Protein AF-A0A7C1RD67-F1 (afdb_monomer_lite)

pLDDT: mean 74.51, std 18.15, range [39.97, 96.62]

Foldseek 3Di:
DPPPPVVVVVVVVPPCPPPVVLVVPLPPPVPDPPVCVVVLLVQLVVVLVVCVVVCPPDDDDPVVSSVSSSVSSVVSVVVVVVVVVVVVVVVVVVVVVVVVVVVVVVVVVVVVVD

Radius of gyration: 24.12 Å; chains: 1; bounding box: 70×26×66 Å

Sequence (114 aa):
MAENLQTVLSDALEKDALTAEAMQGIPEFYDIPDELQQVIEKATLIKERMFWLRATHIKQDIANTQLLRRAVYAECRCWEMENQAAEMALITSGAADRVRELEAQLDKLSKATS

Structure (mmCIF, N/CA/C/O backbone):
data_AF-A0A7C1RD67-F1
#
_entry.id   AF-A0A7C1RD67-F1
#
loop_
_atom_site.group_PDB
_atom_site.id
_atom_site.type_symbol
_atom_site.label_atom_id
_atom_site.label_alt_id
_atom_site.label_comp_id
_atom_site.label_asym_id
_atom_site.label_entity_id
_atom_site.label_seq_id
_atom_site.pdbx_PDB_ins_code
_atom_site.Cartn_x
_atom_site.Cartn_y
_atom_site.Cartn_z
_atom_site.occupancy
_atom_site.B_iso_or_equiv
_atom_site.auth_seq_id
_atom_site.auth_comp_id
_atom_site.auth_asym_id
_atom_site.auth_atom_id
_atom_site.pdbx_PDB_model_num
ATOM 1 N N . MET A 1 1 ? 38.638 5.659 -10.551 1.00 41.88 1 MET A N 1
ATOM 2 C CA . MET A 1 1 ? 37.996 6.970 -10.321 1.00 41.88 1 MET A CA 1
ATOM 3 C C . MET A 1 1 ? 36.500 6.747 -10.249 1.00 41.88 1 MET A C 1
ATOM 5 O O . MET A 1 1 ? 35.861 6.517 -11.265 1.00 41.88 1 MET A O 1
ATOM 9 N N . ALA A 1 2 ? 35.995 6.669 -9.021 1.00 47.78 2 ALA A N 1
ATOM 10 C CA . ALA A 1 2 ? 34.636 6.276 -8.659 1.00 47.78 2 ALA A CA 1
ATOM 11 C C . ALA A 1 2 ? 33.707 7.499 -8.513 1.00 47.78 2 ALA A C 1
ATOM 13 O O . ALA A 1 2 ? 32.874 7.539 -7.620 1.00 47.78 2 ALA A O 1
ATOM 14 N N . GLU A 1 3 ? 33.871 8.506 -9.374 1.00 46.22 3 GLU A N 1
ATOM 15 C CA . GLU A 1 3 ? 33.136 9.781 -9.293 1.00 46.22 3 GLU A CA 1
ATOM 16 C C . GLU A 1 3 ? 31.984 9.902 -10.299 1.00 46.22 3 GLU A C 1
ATOM 18 O O . GLU A 1 3 ? 31.265 10.889 -10.284 1.00 46.22 3 GLU A O 1
ATOM 23 N N . ASN A 1 4 ? 31.735 8.891 -11.138 1.00 52.81 4 ASN A N 1
ATOM 24 C CA . ASN A 1 4 ? 30.730 9.006 -12.204 1.00 52.81 4 ASN A CA 1
ATOM 25 C C . ASN A 1 4 ? 29.438 8.222 -11.982 1.00 52.81 4 ASN A C 1
ATOM 27 O O . ASN A 1 4 ? 28.513 8.369 -12.767 1.00 52.81 4 ASN A O 1
ATOM 31 N N . LEU A 1 5 ? 29.328 7.400 -10.938 1.00 45.75 5 LEU A N 1
ATOM 32 C CA . LEU A 1 5 ? 28.071 6.694 -10.663 1.00 45.75 5 LEU A CA 1
ATOM 33 C C . LEU A 1 5 ? 27.119 7.549 -9.831 1.00 45.75 5 LEU A C 1
ATOM 35 O O . LEU A 1 5 ? 25.931 7.563 -10.112 1.00 45.75 5 LEU A O 1
ATOM 39 N N . GLN A 1 6 ? 27.634 8.296 -8.855 1.00 46.16 6 GLN A N 1
ATOM 40 C CA . GLN A 1 6 ? 26.814 9.079 -7.929 1.00 46.16 6 GLN A CA 1
ATOM 41 C C . GLN A 1 6 ? 26.220 10.335 -8.587 1.00 46.16 6 GLN A C 1
ATOM 43 O O . GLN A 1 6 ? 25.073 10.678 -8.325 1.00 46.16 6 GLN A O 1
ATOM 48 N N . THR A 1 7 ? 26.955 10.945 -9.517 1.00 43.88 7 THR A N 1
ATOM 49 C CA . THR A 1 7 ? 26.519 12.111 -10.301 1.00 43.88 7 THR A CA 1
ATOM 50 C C . THR A 1 7 ? 25.533 11.714 -11.404 1.00 43.88 7 THR A C 1
ATOM 52 O O . THR A 1 7 ? 24.493 12.341 -11.544 1.00 43.88 7 THR A O 1
ATOM 55 N N . VAL A 1 8 ? 25.762 10.586 -12.096 1.00 46.19 8 VAL A N 1
ATOM 56 C CA . VAL A 1 8 ? 24.783 10.019 -13.050 1.0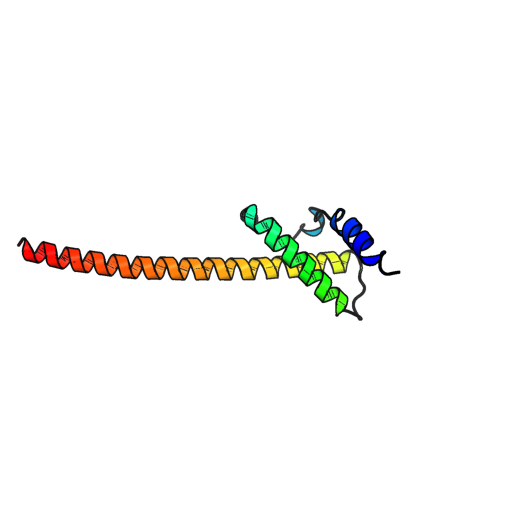0 46.19 8 VAL A CA 1
ATOM 57 C C . VAL A 1 8 ? 23.515 9.530 -12.333 1.00 46.19 8 VAL A C 1
ATOM 59 O O . VAL A 1 8 ? 22.421 9.623 -12.883 1.00 46.19 8 VAL A O 1
ATOM 62 N N . LEU A 1 9 ? 23.638 9.041 -11.092 1.00 45.12 9 LEU A N 1
ATOM 63 C CA . LEU A 1 9 ? 22.499 8.694 -10.234 1.00 45.12 9 LEU A CA 1
ATOM 64 C C . LEU A 1 9 ? 21.680 9.931 -9.843 1.00 45.12 9 LEU A C 1
ATOM 66 O O . LEU A 1 9 ? 20.460 9.827 -9.796 1.00 45.12 9 LEU A O 1
ATOM 70 N N . SER A 1 10 ? 22.326 11.073 -9.592 1.00 44.06 10 SER A N 1
ATOM 71 C CA . SER A 1 10 ? 21.664 12.343 -9.258 1.00 44.06 10 SER A CA 1
ATOM 72 C C . SER A 1 10 ? 20.942 12.949 -10.465 1.00 44.06 10 SER A C 1
ATOM 74 O O . SER A 1 10 ? 19.773 13.306 -10.360 1.00 44.06 10 SER A O 1
ATOM 76 N N . ASP A 1 11 ? 21.583 12.967 -11.634 1.00 39.97 11 ASP A N 1
ATOM 77 C CA . ASP A 1 11 ? 21.000 13.561 -12.847 1.00 39.97 11 ASP A CA 1
ATOM 78 C C . ASP A 1 11 ? 19.826 12.735 -13.411 1.00 39.97 11 ASP A C 1
ATOM 80 O O . ASP A 1 11 ? 18.924 13.280 -14.049 1.00 39.97 11 ASP A O 1
ATOM 84 N N . ALA A 1 12 ? 19.795 11.421 -13.155 1.00 45.31 12 ALA A N 1
ATOM 85 C CA . ALA A 1 12 ? 18.655 10.561 -13.489 1.00 45.31 12 ALA A CA 1
ATOM 86 C C . ALA A 1 12 ? 17.494 10.678 -12.482 1.00 45.31 12 ALA A C 1
ATOM 88 O O . ALA A 1 12 ? 16.344 10.439 -12.847 1.00 45.31 12 ALA A O 1
ATOM 89 N N . LEU A 1 13 ? 17.780 11.046 -11.226 1.00 43.22 13 LEU A N 1
ATOM 90 C CA . LEU A 1 13 ? 16.776 11.242 -10.173 1.00 43.22 13 LEU A CA 1
ATOM 91 C C . LEU A 1 13 ? 15.976 12.541 -10.351 1.00 43.22 13 LEU A C 1
ATOM 93 O O . LEU A 1 13 ? 14.853 12.622 -9.863 1.00 43.22 13 LEU A O 1
ATOM 97 N N . GLU A 1 14 ? 16.515 13.533 -11.063 1.00 43.19 14 GLU A N 1
ATOM 98 C CA . GLU A 1 14 ? 15.859 14.835 -11.248 1.00 43.19 14 GLU A CA 1
ATOM 99 C C . GLU A 1 14 ? 14.963 14.927 -12.496 1.00 43.19 14 GLU A C 1
ATOM 101 O O . GLU A 1 14 ? 14.269 15.931 -12.663 1.00 43.19 14 GLU A O 1
ATOM 106 N N . LYS A 1 15 ? 14.933 13.910 -13.375 1.00 43.47 15 LYS A N 1
ATOM 107 C CA . LYS A 1 15 ? 14.293 14.053 -14.699 1.00 43.47 15 LYS A CA 1
ATOM 108 C C . LYS A 1 15 ? 13.139 13.125 -15.059 1.00 43.47 15 LYS A C 1
ATOM 110 O O . LYS A 1 15 ? 12.521 13.357 -16.092 1.00 43.47 15 LYS A O 1
ATOM 115 N N . ASP A 1 16 ? 12.775 12.183 -14.202 1.00 44.09 16 ASP A N 1
ATOM 116 C CA . ASP A 1 16 ? 11.567 11.374 -14.385 1.00 44.09 16 ASP A CA 1
ATOM 117 C C . ASP A 1 16 ? 10.561 11.725 -13.283 1.00 44.09 16 ASP A C 1
ATOM 119 O O . ASP A 1 16 ? 10.240 10.923 -12.406 1.00 44.09 16 ASP A O 1
ATOM 123 N N . ALA A 1 17 ? 10.017 12.946 -13.346 1.00 44.94 17 ALA A N 1
ATOM 124 C CA . ALA A 1 17 ? 8.635 13.120 -12.918 1.00 44.94 17 ALA A CA 1
ATOM 125 C C . ALA A 1 17 ? 7.842 12.030 -13.647 1.00 44.94 17 ALA A C 1
ATOM 127 O O . ALA A 1 17 ? 7.923 11.956 -14.875 1.00 44.94 17 ALA A O 1
ATOM 128 N N . LEU A 1 18 ? 7.160 11.143 -12.917 1.00 51.66 18 LEU A N 1
ATOM 129 C CA . LEU A 1 18 ? 6.239 10.192 -13.528 1.00 51.66 18 LEU A CA 1
ATOM 130 C C . LEU A 1 18 ? 5.290 11.001 -14.413 1.00 51.66 18 LEU A C 1
ATOM 132 O O . LEU A 1 18 ? 4.398 11.687 -13.918 1.00 51.66 18 LEU A O 1
ATOM 136 N N . THR A 1 19 ? 5.516 10.991 -15.725 1.00 50.16 19 THR A N 1
ATOM 137 C CA . THR A 1 19 ? 4.627 11.695 -16.635 1.00 50.16 19 THR A CA 1
ATOM 138 C C . THR A 1 19 ? 3.259 11.043 -16.493 1.00 50.16 19 THR A C 1
ATOM 140 O O . THR A 1 19 ? 3.150 9.817 -16.403 1.00 50.16 19 THR A O 1
ATOM 143 N N . ALA A 1 20 ? 2.200 11.852 -16.447 1.00 51.12 20 ALA A N 1
ATOM 144 C CA . ALA A 1 20 ? 0.821 11.374 -16.309 1.00 51.12 20 ALA A CA 1
ATOM 145 C C . ALA A 1 20 ? 0.466 10.271 -17.338 1.00 51.12 20 ALA A C 1
ATOM 147 O O . ALA A 1 20 ? -0.373 9.413 -17.088 1.00 51.12 20 ALA A O 1
ATOM 148 N N . GLU A 1 21 ? 1.175 10.240 -18.466 1.00 49.47 21 GLU A N 1
ATOM 149 C CA . GLU A 1 21 ? 1.107 9.234 -19.531 1.00 49.47 21 GLU A CA 1
ATOM 150 C C . GLU A 1 21 ? 1.548 7.825 -19.084 1.00 49.47 21 GLU A C 1
ATOM 152 O O . GLU A 1 21 ? 0.936 6.823 -19.465 1.00 49.47 21 GLU A O 1
ATOM 157 N N . ALA A 1 22 ? 2.567 7.707 -18.223 1.00 50.12 22 ALA A N 1
ATOM 158 C CA . ALA A 1 22 ? 2.988 6.416 -17.670 1.00 50.12 22 ALA A CA 1
ATOM 159 C C . ALA A 1 22 ? 1.908 5.816 -16.749 1.00 50.12 22 ALA A C 1
ATOM 161 O O . ALA A 1 22 ? 1.721 4.596 -16.720 1.00 50.12 22 ALA A O 1
ATOM 162 N N . MET A 1 23 ? 1.151 6.687 -16.077 1.00 51.16 23 MET A N 1
ATOM 163 C CA . MET A 1 23 ? 0.049 6.356 -15.168 1.00 51.16 23 MET A CA 1
ATOM 164 C C . MET A 1 23 ? -1.294 6.139 -15.889 1.00 51.16 23 MET A C 1
ATOM 166 O O . MET A 1 23 ? -2.241 5.632 -15.293 1.00 51.16 23 MET A O 1
ATOM 170 N N . GLN A 1 24 ? -1.387 6.478 -17.178 1.00 43.88 24 GLN A N 1
ATOM 171 C CA . GLN A 1 24 ? -2.631 6.483 -17.950 1.00 43.88 24 GLN A CA 1
ATOM 172 C C . GLN A 1 24 ? -3.188 5.063 -18.175 1.00 43.88 24 GLN A C 1
ATOM 174 O O . GLN A 1 24 ? -2.804 4.372 -19.118 1.00 43.88 24 GLN A O 1
ATOM 179 N N . GLY A 1 25 ? -4.094 4.599 -17.313 1.00 42.28 25 GLY A N 1
ATOM 180 C CA . GLY A 1 25 ? -4.659 3.242 -17.360 1.00 42.28 25 GLY A CA 1
ATOM 181 C C . GLY A 1 25 ? -4.193 2.322 -16.230 1.00 42.28 25 GLY A C 1
ATOM 182 O O . GLY A 1 25 ? -4.552 1.146 -16.219 1.00 42.28 25 GLY A O 1
ATOM 183 N N . ILE A 1 26 ? -3.440 2.843 -15.255 1.00 53.00 26 ILE A N 1
ATOM 184 C CA . ILE A 1 26 ? -3.665 2.400 -13.876 1.00 53.00 26 ILE A CA 1
ATOM 185 C C . ILE A 1 26 ? -5.089 2.869 -13.559 1.00 53.00 26 ILE A C 1
ATOM 187 O O . ILE A 1 26 ? -5.388 4.023 -13.876 1.00 53.00 26 ILE A O 1
ATOM 191 N N . PRO A 1 27 ? -5.990 2.005 -13.054 1.00 48.81 27 PRO A N 1
ATOM 192 C CA . PRO A 1 27 ? -7.324 2.436 -12.665 1.00 48.81 27 PRO A CA 1
ATOM 193 C C . PRO A 1 27 ? -7.234 3.739 -11.878 1.00 48.81 27 PRO A C 1
ATOM 195 O O . PRO A 1 27 ? -6.280 3.935 -11.126 1.00 48.81 27 PRO A O 1
ATOM 198 N N . GLU A 1 28 ? -8.189 4.631 -12.110 1.00 48.94 28 GLU A N 1
ATOM 199 C CA . GLU A 1 28 ? -8.346 5.902 -11.412 1.00 48.94 28 GLU A CA 1
ATOM 200 C C . GLU A 1 28 ? -8.551 5.649 -9.905 1.00 48.94 28 GLU A C 1
ATOM 202 O O . GLU A 1 28 ? -9.656 5.685 -9.376 1.00 48.94 28 GLU A O 1
ATOM 207 N N . PHE A 1 29 ? -7.469 5.312 -9.207 1.00 52.03 29 PHE A N 1
ATOM 208 C CA . PHE A 1 29 ? -7.386 5.149 -7.763 1.00 52.03 29 PHE A CA 1
ATOM 209 C C . PHE A 1 29 ? -7.087 6.528 -7.167 1.00 52.03 29 PHE A C 1
ATOM 211 O O . PHE A 1 29 ? -6.004 6.762 -6.640 1.00 52.03 29 PHE A O 1
ATOM 218 N N . TYR A 1 30 ? -8.003 7.481 -7.350 1.00 50.12 30 TYR A N 1
ATOM 219 C CA . TYR A 1 30 ? -7.752 8.900 -7.070 1.00 50.12 30 TYR A CA 1
ATOM 220 C C . TYR A 1 30 ? -7.707 9.293 -5.584 1.00 50.12 30 TYR A C 1
ATOM 222 O O . TYR A 1 30 ? -7.424 10.448 -5.291 1.00 50.12 30 TYR A O 1
ATOM 230 N N . ASP A 1 31 ? -7.888 8.361 -4.649 1.00 59.62 31 ASP A N 1
ATOM 231 C CA . ASP A 1 31 ? -7.908 8.665 -3.212 1.00 59.62 31 ASP A CA 1
ATOM 232 C C . ASP A 1 31 ? -6.652 8.140 -2.497 1.00 59.62 31 ASP A C 1
ATOM 234 O O . ASP A 1 31 ? -6.725 7.303 -1.595 1.00 59.62 31 ASP A O 1
ATOM 238 N N . ILE A 1 32 ? -5.472 8.601 -2.917 1.00 60.81 32 ILE A N 1
ATOM 239 C CA . ILE A 1 32 ? -4.230 8.401 -2.157 1.00 60.81 32 ILE A CA 1
ATOM 240 C C . ILE A 1 32 ? -3.941 9.706 -1.416 1.00 60.81 32 ILE A C 1
ATOM 242 O O . ILE A 1 32 ? -3.818 10.734 -2.078 1.00 60.81 32 ILE A O 1
ATOM 246 N N . PRO A 1 33 ? -3.809 9.691 -0.077 1.00 66.44 33 PRO A N 1
ATOM 247 C CA . PRO A 1 33 ? -3.343 10.860 0.659 1.00 66.44 33 PRO A CA 1
ATOM 248 C C . PRO A 1 33 ? -2.006 11.350 0.092 1.00 66.44 33 PRO A C 1
ATOM 250 O O . PRO A 1 33 ? -1.098 10.539 -0.126 1.00 66.44 33 PRO A O 1
ATOM 253 N N . ASP A 1 34 ? -1.871 12.658 -0.131 1.00 69.00 34 ASP A N 1
ATOM 254 C CA . ASP A 1 34 ? -0.682 13.271 -0.741 1.00 69.00 34 ASP A CA 1
ATOM 255 C C . ASP A 1 34 ? 0.618 12.853 -0.023 1.00 69.00 34 ASP A C 1
ATOM 257 O O . ASP A 1 34 ? 1.670 12.671 -0.646 1.00 69.00 34 ASP A O 1
ATOM 261 N N . GLU A 1 35 ? 0.550 12.629 1.293 1.00 70.94 35 GLU A N 1
ATOM 262 C CA . GLU A 1 35 ? 1.683 12.200 2.116 1.00 70.94 35 GLU A CA 1
ATOM 263 C C . GLU A 1 35 ? 2.187 10.791 1.758 1.00 70.94 35 GLU A C 1
ATOM 265 O O . GLU A 1 35 ? 3.370 10.480 1.928 1.00 70.94 35 GLU A O 1
ATOM 270 N N . LEU A 1 36 ? 1.303 9.932 1.249 1.00 72.00 36 LEU A N 1
ATOM 271 C CA . LEU A 1 36 ? 1.597 8.543 0.892 1.00 72.00 36 LEU A CA 1
ATOM 272 C C . LEU A 1 36 ? 1.955 8.385 -0.583 1.00 72.00 36 LEU A C 1
ATOM 274 O O . LEU A 1 36 ? 2.666 7.438 -0.936 1.00 72.00 36 LEU A O 1
ATOM 278 N N . GLN A 1 37 ? 1.551 9.332 -1.431 1.00 75.19 37 GLN A N 1
ATOM 279 C CA . GLN A 1 37 ? 1.885 9.322 -2.852 1.00 75.19 37 GLN A CA 1
ATOM 280 C C . GLN A 1 37 ? 3.402 9.243 -3.071 1.00 75.19 37 GLN A C 1
ATOM 282 O O . GLN A 1 37 ? 3.883 8.345 -3.762 1.00 75.19 37 GLN A O 1
ATOM 287 N N . GLN A 1 38 ? 4.177 10.099 -2.399 1.00 73.56 38 GLN A N 1
ATOM 288 C CA . GLN A 1 38 ? 5.639 10.110 -2.539 1.00 73.56 38 GLN A CA 1
ATOM 289 C C . GLN A 1 38 ? 6.295 8.796 -2.088 1.00 73.56 38 GLN A C 1
ATOM 291 O O . GLN A 1 38 ? 7.332 8.393 -2.620 1.00 73.56 38 GLN A O 1
ATOM 296 N N . VAL A 1 39 ? 5.725 8.126 -1.083 1.00 79.00 39 VAL A N 1
ATOM 297 C CA . VAL A 1 39 ? 6.242 6.847 -0.575 1.00 79.00 39 VAL A CA 1
ATOM 298 C C . VAL A 1 39 ? 5.977 5.733 -1.585 1.00 79.00 39 VAL A C 1
ATOM 300 O O . VAL A 1 39 ? 6.883 4.952 -1.887 1.00 79.00 39 VAL A O 1
ATOM 303 N N . ILE A 1 40 ? 4.769 5.692 -2.152 1.00 79.81 40 ILE A N 1
ATOM 304 C CA . ILE A 1 40 ? 4.374 4.717 -3.176 1.00 79.81 40 ILE A CA 1
ATOM 305 C C . ILE A 1 40 ? 5.196 4.911 -4.454 1.00 79.81 40 ILE A C 1
ATOM 307 O O . ILE A 1 40 ? 5.694 3.934 -5.016 1.00 79.81 40 ILE A O 1
ATOM 311 N N . GLU A 1 41 ? 5.408 6.151 -4.890 1.00 76.75 41 GLU A N 1
ATOM 312 C CA . GLU A 1 41 ? 6.248 6.468 -6.051 1.00 76.75 41 GLU A CA 1
ATOM 313 C C . GLU A 1 41 ? 7.693 5.995 -5.846 1.00 76.75 41 GLU A C 1
ATOM 315 O O . GLU A 1 41 ? 8.242 5.276 -6.685 1.00 76.75 41 GLU A O 1
ATOM 320 N N . LYS A 1 42 ? 8.298 6.300 -4.689 1.00 77.75 42 LYS A N 1
ATOM 321 C CA . LYS A 1 42 ? 9.651 5.825 -4.348 1.00 77.75 42 LYS A CA 1
ATOM 322 C C . LYS A 1 42 ? 9.734 4.300 -4.321 1.00 77.75 42 LYS A C 1
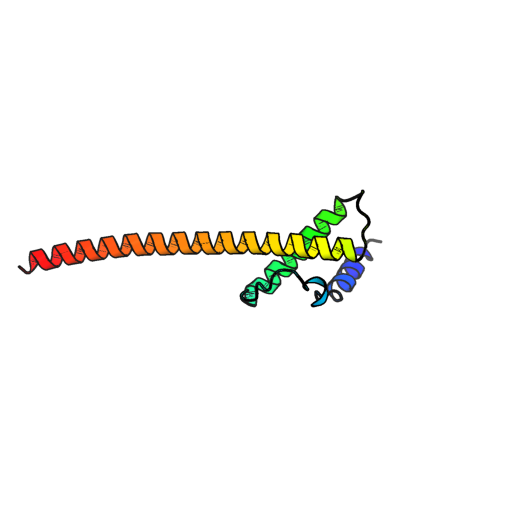ATOM 324 O O . LYS A 1 42 ? 10.670 3.727 -4.882 1.00 77.75 42 LYS A O 1
ATOM 329 N N . ALA A 1 43 ? 8.765 3.635 -3.692 1.00 77.62 43 ALA A N 1
ATOM 330 C CA . ALA A 1 43 ? 8.710 2.176 -3.646 1.00 77.62 43 ALA A CA 1
ATOM 331 C C . ALA A 1 43 ? 8.583 1.572 -5.053 1.00 77.62 43 ALA A C 1
ATOM 333 O O . ALA A 1 43 ? 9.254 0.583 -5.365 1.00 77.62 43 ALA A O 1
ATOM 334 N N . THR A 1 44 ? 7.793 2.214 -5.916 1.00 79.81 44 THR A N 1
ATOM 335 C CA . THR A 1 44 ? 7.598 1.807 -7.308 1.00 79.81 44 THR A CA 1
ATOM 336 C C . THR A 1 44 ? 8.906 1.861 -8.087 1.00 79.81 44 THR A C 1
ATOM 338 O O . THR A 1 44 ? 9.309 0.862 -8.681 1.00 79.81 44 THR A O 1
ATOM 341 N N . LEU A 1 45 ? 9.630 2.979 -8.014 1.00 79.56 45 LEU A N 1
ATOM 342 C CA . LEU A 1 45 ? 10.912 3.144 -8.707 1.00 79.56 45 LEU A CA 1
ATOM 343 C C . LEU A 1 45 ? 11.974 2.144 -8.224 1.00 79.56 45 LEU A C 1
ATOM 345 O O . LEU A 1 45 ? 12.743 1.604 -9.023 1.00 79.56 45 LEU A O 1
ATOM 349 N N . ILE A 1 46 ? 12.015 1.849 -6.920 1.00 80.94 46 ILE A N 1
ATOM 350 C CA . ILE A 1 46 ? 12.943 0.850 -6.367 1.00 80.94 46 ILE A CA 1
ATOM 351 C C . ILE A 1 46 ? 12.627 -0.542 -6.919 1.00 80.94 46 ILE A C 1
ATOM 353 O O . ILE A 1 46 ? 13.532 -1.245 -7.376 1.00 80.94 46 ILE A O 1
ATOM 357 N N . LYS A 1 47 ? 11.355 -0.951 -6.894 1.00 82.38 47 LYS A N 1
ATOM 358 C CA . LYS A 1 47 ? 10.927 -2.262 -7.398 1.00 82.38 47 LYS A CA 1
ATOM 359 C C . LYS A 1 47 ? 11.126 -2.390 -8.909 1.00 82.38 47 LYS A C 1
ATOM 361 O O . LYS A 1 47 ? 11.622 -3.422 -9.360 1.00 82.38 47 LYS A O 1
ATOM 366 N N . GLU A 1 48 ? 10.832 -1.339 -9.672 1.00 83.62 48 GLU A N 1
ATOM 367 C CA . GLU A 1 48 ? 11.122 -1.261 -11.107 1.00 83.62 48 GLU A CA 1
ATOM 368 C C . GLU A 1 48 ? 12.617 -1.487 -11.375 1.00 83.62 48 GLU A C 1
ATOM 370 O O . GLU A 1 48 ? 13.002 -2.346 -12.172 1.00 83.62 48 GLU A O 1
ATOM 375 N N . ARG A 1 49 ? 13.488 -0.780 -10.648 1.00 83.00 49 ARG A N 1
ATOM 376 C CA . ARG A 1 49 ? 14.941 -0.941 -10.777 1.00 83.00 49 ARG A CA 1
ATOM 377 C C . ARG A 1 49 ? 15.394 -2.363 -10.438 1.00 83.00 49 ARG A C 1
ATOM 379 O O . ARG A 1 49 ? 16.217 -2.932 -11.153 1.00 83.00 49 ARG A O 1
ATOM 386 N N . MET A 1 50 ? 14.854 -2.956 -9.374 1.00 85.25 50 MET A N 1
ATOM 387 C CA . MET A 1 50 ? 15.159 -4.338 -8.975 1.00 85.25 50 MET A CA 1
ATOM 388 C C . MET A 1 50 ? 14.680 -5.372 -9.996 1.00 85.25 50 MET A C 1
ATOM 390 O O . MET A 1 50 ? 15.293 -6.433 -10.138 1.00 85.25 50 MET A O 1
ATOM 394 N N . PHE A 1 51 ? 13.589 -5.091 -10.705 1.00 89.06 51 PHE A N 1
ATOM 395 C CA . PHE A 1 51 ? 13.158 -5.914 -11.825 1.00 89.06 51 PHE A CA 1
ATOM 396 C C . PHE A 1 51 ? 14.181 -5.851 -12.958 1.00 89.06 51 PHE A C 1
ATOM 398 O O . PHE A 1 51 ? 14.685 -6.897 -13.362 1.00 89.06 51 PHE A O 1
ATOM 405 N N . TRP A 1 52 ? 14.561 -4.654 -13.410 1.00 87.31 52 TRP A N 1
ATOM 406 C CA . TRP A 1 52 ? 15.495 -4.500 -14.532 1.00 87.31 52 TRP A CA 1
ATOM 407 C C . TRP A 1 52 ? 16.886 -5.070 -14.257 1.00 87.31 52 TRP A C 1
ATOM 409 O O . TRP A 1 52 ? 17.503 -5.633 -15.156 1.00 87.31 52 TRP A O 1
ATOM 419 N N . LEU A 1 53 ? 17.355 -5.021 -13.007 1.00 87.31 53 LEU A N 1
ATOM 420 C CA . LEU A 1 53 ? 18.604 -5.679 -12.606 1.00 87.31 53 LEU A CA 1
ATOM 421 C C . LEU A 1 53 ? 18.570 -7.208 -12.777 1.00 87.31 53 LEU A C 1
ATOM 423 O O . LEU A 1 53 ? 19.622 -7.826 -12.924 1.00 87.31 53 LEU A O 1
ATOM 427 N N . ARG A 1 54 ? 17.384 -7.824 -12.735 1.00 90.12 54 ARG A N 1
ATOM 428 C CA . ARG A 1 54 ? 17.198 -9.283 -12.835 1.00 90.12 54 ARG A CA 1
ATOM 429 C C . ARG A 1 54 ? 16.697 -9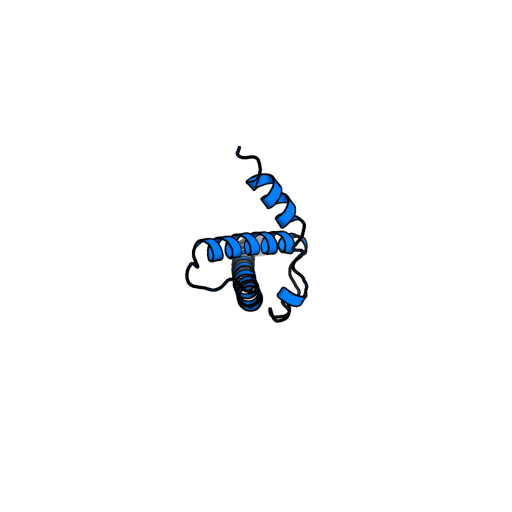.730 -14.206 1.00 90.12 54 ARG A C 1
ATOM 431 O O . ARG A 1 54 ? 16.953 -10.860 -14.611 1.00 90.12 54 ARG A O 1
ATOM 438 N N . ALA A 1 55 ? 15.978 -8.869 -14.915 1.00 87.31 55 ALA A N 1
ATOM 439 C CA . ALA A 1 55 ? 15.325 -9.176 -16.177 1.00 87.31 55 ALA A CA 1
ATOM 440 C C . ALA A 1 55 ? 16.303 -9.084 -17.360 1.00 87.31 55 ALA A C 1
ATOM 442 O O . ALA A 1 55 ? 16.220 -8.186 -18.191 1.00 87.31 55 ALA A O 1
ATOM 443 N N . THR A 1 56 ? 17.219 -10.045 -17.470 1.00 85.88 56 THR A N 1
ATOM 444 C CA . THR A 1 56 ? 18.219 -10.102 -18.557 1.00 85.88 56 THR A CA 1
ATOM 445 C C . THR A 1 56 ? 17.638 -10.499 -19.921 1.00 85.88 56 THR A C 1
ATOM 447 O O . THR A 1 56 ? 18.290 -10.312 -20.946 1.00 85.88 56 THR A O 1
ATOM 450 N N . HIS A 1 57 ? 16.420 -11.047 -19.951 1.00 90.44 57 HIS A N 1
ATOM 451 C CA . HIS A 1 57 ? 15.763 -11.562 -21.161 1.00 90.44 57 HIS A CA 1
ATOM 452 C C . HIS A 1 57 ? 14.665 -10.648 -21.713 1.00 90.44 57 HIS A C 1
ATOM 454 O O . HIS A 1 57 ? 14.085 -10.944 -22.756 1.00 90.44 57 HIS A O 1
ATOM 460 N N . ILE A 1 58 ? 14.348 -9.561 -21.011 1.00 86.81 58 ILE A N 1
ATOM 461 C CA . ILE A 1 58 ? 13.272 -8.649 -21.388 1.00 86.81 58 ILE A CA 1
ATOM 462 C C . ILE A 1 58 ? 13.910 -7.391 -21.952 1.00 86.81 58 ILE A C 1
ATOM 464 O O . ILE A 1 58 ? 14.783 -6.786 -21.334 1.00 86.81 58 ILE A O 1
ATOM 468 N N . LYS A 1 59 ? 13.469 -6.990 -23.142 1.00 89.56 59 LYS A N 1
ATOM 469 C CA . LYS A 1 59 ? 13.926 -5.746 -23.748 1.00 89.56 59 LYS A CA 1
ATOM 470 C C . LYS A 1 59 ? 13.403 -4.565 -22.934 1.00 89.56 59 LYS A C 1
ATOM 472 O O . LYS A 1 59 ? 12.194 -4.411 -22.769 1.00 89.56 59 LYS A O 1
ATOM 477 N N . GLN A 1 60 ? 14.312 -3.711 -22.483 1.00 85.31 60 GLN A N 1
ATOM 478 C CA . GLN A 1 60 ? 13.956 -2.443 -21.864 1.00 85.31 60 GLN A CA 1
ATOM 479 C C . GLN A 1 60 ? 13.587 -1.434 -22.959 1.00 85.31 60 GLN A C 1
ATOM 481 O O . GLN A 1 60 ? 14.448 -0.811 -23.578 1.00 85.31 60 GLN A O 1
ATOM 486 N N . ASP A 1 61 ? 12.292 -1.321 -23.239 1.00 84.00 61 ASP A N 1
ATOM 487 C CA . ASP A 1 61 ? 11.714 -0.302 -24.111 1.00 84.00 61 ASP A CA 1
ATOM 488 C C . ASP A 1 61 ? 10.573 0.436 -23.398 1.00 84.00 61 ASP A C 1
ATOM 490 O O . ASP A 1 61 ? 10.193 0.091 -22.277 1.00 84.00 61 ASP A O 1
ATOM 494 N N . ILE A 1 62 ? 10.061 1.497 -24.026 1.00 79.94 62 ILE A N 1
ATOM 495 C CA . ILE A 1 62 ? 9.054 2.382 -23.425 1.00 79.94 62 ILE A CA 1
ATOM 496 C C . ILE A 1 62 ? 7.801 1.592 -23.026 1.00 79.94 62 ILE A C 1
ATOM 498 O O . ILE A 1 62 ? 7.302 1.766 -21.917 1.00 79.94 62 ILE A O 1
ATOM 502 N N . ALA A 1 63 ? 7.332 0.688 -23.889 1.00 78.94 63 ALA A N 1
ATOM 503 C CA . ALA A 1 63 ? 6.127 -0.096 -23.643 1.00 78.94 63 ALA A CA 1
ATOM 504 C C . ALA A 1 63 ? 6.295 -1.028 -22.434 1.00 78.94 63 ALA A C 1
ATOM 506 O O . ALA A 1 63 ? 5.468 -1.012 -21.520 1.00 78.94 63 ALA A O 1
ATOM 507 N N . ASN A 1 64 ? 7.394 -1.787 -22.378 1.00 81.44 64 ASN A N 1
ATOM 508 C CA . ASN A 1 64 ? 7.661 -2.692 -21.258 1.00 81.44 64 ASN A CA 1
ATOM 509 C C . ASN A 1 64 ? 7.916 -1.930 -19.952 1.00 81.44 64 ASN A C 1
ATOM 511 O O . ASN A 1 64 ? 7.497 -2.375 -18.886 1.00 81.44 64 ASN A O 1
ATOM 515 N N . THR A 1 65 ? 8.557 -0.763 -20.030 1.00 79.75 65 THR A N 1
ATOM 516 C CA . THR A 1 65 ? 8.813 0.104 -18.869 1.00 79.75 65 THR A CA 1
ATOM 517 C C . THR A 1 65 ? 7.513 0.648 -18.291 1.00 79.75 65 THR A C 1
ATOM 519 O O . THR A 1 65 ? 7.303 0.584 -17.082 1.00 79.75 65 THR A O 1
ATOM 522 N N . GLN A 1 66 ? 6.600 1.117 -19.141 1.00 77.00 66 GLN A N 1
ATOM 523 C CA . GLN A 1 66 ? 5.284 1.578 -18.703 1.00 77.00 66 GLN A CA 1
ATOM 524 C C . GLN A 1 66 ? 4.468 0.441 -18.083 1.00 77.00 66 GLN A C 1
ATOM 526 O O . GLN A 1 66 ? 3.949 0.604 -16.982 1.00 77.00 66 GLN A O 1
ATOM 531 N N . LEU A 1 67 ? 4.391 -0.726 -18.732 1.00 80.62 67 LEU A N 1
ATOM 532 C CA . LEU A 1 67 ? 3.671 -1.885 -18.188 1.00 80.62 67 LEU A CA 1
ATOM 533 C C . LEU A 1 67 ? 4.210 -2.311 -16.819 1.00 80.62 67 LEU A C 1
ATOM 535 O O . LEU A 1 67 ? 3.430 -2.556 -15.898 1.00 80.62 67 LEU A O 1
ATOM 539 N N . LEU A 1 68 ? 5.535 -2.347 -16.669 1.00 84.12 68 LEU A N 1
ATOM 540 C CA . LEU A 1 68 ? 6.182 -2.655 -15.401 1.00 84.12 68 LEU A CA 1
ATOM 541 C C . LEU A 1 68 ? 5.857 -1.613 -14.329 1.00 84.12 68 LEU A C 1
ATOM 543 O O . LEU A 1 68 ? 5.411 -1.991 -13.249 1.00 84.12 68 LEU A O 1
ATOM 547 N N . ARG A 1 69 ? 6.039 -0.318 -14.621 1.00 79.94 69 ARG A N 1
ATOM 548 C CA . ARG A 1 69 ? 5.725 0.770 -13.677 1.00 79.94 69 ARG A CA 1
ATOM 549 C C . ARG A 1 69 ? 4.282 0.676 -13.187 1.00 79.94 69 ARG A C 1
ATOM 551 O O . ARG A 1 69 ? 4.048 0.773 -11.988 1.00 79.94 69 ARG A O 1
ATOM 558 N N . ARG A 1 70 ? 3.332 0.392 -14.084 1.00 78.44 70 ARG A N 1
ATOM 559 C CA . ARG A 1 70 ? 1.914 0.202 -13.733 1.00 78.44 70 ARG A CA 1
ATOM 560 C C . ARG A 1 70 ? 1.685 -0.993 -12.816 1.00 78.44 70 ARG A C 1
ATOM 562 O O . ARG A 1 70 ? 0.999 -0.859 -11.807 1.00 78.44 70 ARG A O 1
ATOM 569 N N . ALA A 1 71 ? 2.258 -2.146 -13.155 1.00 82.19 71 ALA A N 1
ATOM 570 C CA . ALA A 1 71 ? 2.115 -3.361 -12.357 1.00 82.19 71 ALA A CA 1
ATOM 571 C C . ALA A 1 71 ? 2.699 -3.182 -10.949 1.00 82.19 71 ALA A C 1
ATOM 573 O O . ALA A 1 71 ? 2.060 -3.518 -9.956 1.00 82.19 71 ALA A O 1
ATOM 574 N N . VAL A 1 72 ? 3.892 -2.597 -10.871 1.00 83.81 72 VAL A N 1
ATOM 575 C CA . VAL A 1 72 ? 4.591 -2.351 -9.610 1.00 83.81 72 VAL A CA 1
ATOM 576 C C . VAL A 1 72 ? 3.851 -1.323 -8.754 1.00 83.81 72 VAL A C 1
ATOM 578 O O . VAL A 1 72 ? 3.719 -1.520 -7.548 1.00 83.81 72 VAL A O 1
ATOM 581 N N . TYR A 1 73 ? 3.348 -0.246 -9.357 1.00 82.25 73 TYR A N 1
ATOM 582 C CA . TYR A 1 73 ? 2.570 0.760 -8.639 1.00 82.25 73 TYR A CA 1
ATOM 583 C C . TYR A 1 73 ? 1.300 0.157 -8.030 1.00 82.25 73 TYR A C 1
ATOM 585 O O . TYR A 1 73 ? 1.031 0.351 -6.844 1.00 82.25 73 TYR A O 1
ATOM 593 N N . ALA A 1 74 ? 0.553 -0.631 -8.813 1.00 79.00 74 ALA A N 1
ATOM 594 C CA . ALA A 1 74 ? -0.634 -1.333 -8.330 1.00 79.00 74 ALA A CA 1
ATOM 595 C C . ALA A 1 74 ? -0.299 -2.272 -7.158 1.00 79.00 74 ALA A C 1
ATOM 597 O O . ALA A 1 74 ? -0.993 -2.264 -6.145 1.00 79.00 74 ALA A O 1
ATOM 598 N N . GLU A 1 75 ? 0.805 -3.019 -7.250 1.00 85.38 75 GLU A N 1
ATOM 599 C CA . GLU A 1 75 ? 1.288 -3.883 -6.166 1.00 85.38 75 GLU A CA 1
ATOM 600 C C . GLU A 1 75 ? 1.617 -3.086 -4.890 1.00 85.38 75 GLU A C 1
ATOM 602 O O . GLU A 1 75 ? 1.199 -3.457 -3.793 1.00 85.38 75 GLU A O 1
ATOM 607 N N . CYS A 1 76 ? 2.353 -1.977 -5.018 1.00 83.25 76 CYS A N 1
ATOM 608 C CA . CYS A 1 76 ? 2.681 -1.096 -3.896 1.00 83.25 76 CYS A CA 1
ATOM 609 C C . CYS A 1 76 ? 1.430 -0.508 -3.235 1.00 83.25 76 CYS A C 1
ATOM 611 O O . CYS A 1 76 ? 1.393 -0.397 -2.009 1.00 83.25 76 CYS A O 1
ATOM 613 N N . ARG A 1 77 ? 0.404 -0.167 -4.021 1.00 78.44 77 ARG A N 1
ATOM 614 C CA . ARG A 1 77 ? -0.859 0.347 -3.486 1.00 78.44 77 ARG A CA 1
ATOM 615 C C . ARG A 1 77 ? -1.673 -0.729 -2.773 1.00 78.44 77 ARG A C 1
ATOM 617 O O . ARG A 1 77 ? -2.168 -0.459 -1.685 1.00 78.44 77 ARG A O 1
ATOM 624 N N . CYS A 1 78 ? -1.783 -1.935 -3.336 1.00 83.38 78 CYS A N 1
ATOM 625 C CA . CYS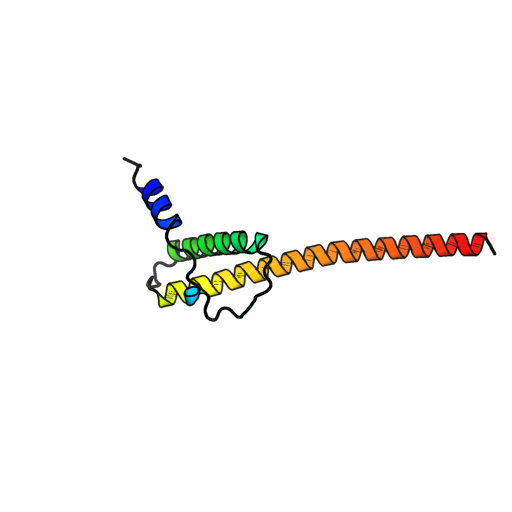 A 1 78 ? -2.454 -3.060 -2.672 1.00 83.38 78 CYS A CA 1
ATOM 626 C C . CYS A 1 78 ? -1.870 -3.312 -1.279 1.00 83.38 78 CYS A C 1
ATOM 628 O O . CYS A 1 78 ? -2.614 -3.404 -0.309 1.00 83.38 78 CYS A O 1
ATOM 630 N N . TRP A 1 79 ? -0.540 -3.344 -1.180 1.00 85.31 79 TRP A N 1
ATOM 631 C CA . TRP A 1 79 ? 0.144 -3.543 0.095 1.00 85.31 79 TRP A CA 1
ATOM 632 C C . TRP A 1 79 ? -0.165 -2.439 1.118 1.00 85.31 79 TRP A C 1
ATOM 634 O O . TRP A 1 79 ? -0.350 -2.715 2.301 1.00 85.31 79 TRP A O 1
ATOM 644 N N . GLU A 1 80 ? -0.250 -1.182 0.679 1.00 83.50 80 GLU A N 1
ATOM 645 C CA . GLU A 1 80 ? -0.630 -0.084 1.569 1.00 83.50 80 GLU A CA 1
ATOM 646 C C . GLU A 1 80 ? -2.077 -0.222 2.059 1.00 83.50 80 GLU A C 1
ATOM 648 O O . GLU A 1 80 ? -2.324 -0.078 3.257 1.00 83.50 80 GLU A O 1
ATOM 653 N N . MET A 1 81 ? -3.009 -0.573 1.168 1.00 83.25 81 MET A N 1
ATOM 654 C CA . MET A 1 81 ? -4.423 -0.703 1.525 1.00 83.25 81 MET A CA 1
ATOM 655 C C . MET A 1 81 ? -4.637 -1.844 2.519 1.00 83.25 81 MET A C 1
ATOM 657 O O . MET A 1 81 ? -5.436 -1.722 3.447 1.00 83.25 81 MET A O 1
ATOM 661 N N . GLU A 1 82 ? -3.905 -2.945 2.350 1.00 86.69 82 GLU A N 1
ATOM 662 C CA . GLU A 1 82 ? -3.897 -4.066 3.290 1.00 86.69 82 GLU A CA 1
ATOM 663 C C . GLU A 1 82 ? -3.395 -3.639 4.676 1.00 86.69 82 GLU A C 1
ATOM 665 O O . GLU A 1 82 ? -4.010 -3.992 5.685 1.00 86.69 82 GLU A O 1
ATOM 670 N N . ASN A 1 83 ? -2.333 -2.829 4.741 1.00 86.56 83 ASN A N 1
ATOM 671 C CA . ASN A 1 83 ? -1.829 -2.303 6.010 1.00 86.56 83 ASN A CA 1
ATOM 672 C C . ASN A 1 83 ? -2.840 -1.369 6.683 1.00 86.56 83 ASN A C 1
ATOM 674 O O . ASN A 1 83 ? -3.111 -1.527 7.872 1.00 86.56 83 ASN A O 1
ATOM 678 N N . GLN A 1 84 ? -3.448 -0.444 5.935 1.00 85.88 84 GLN A N 1
ATOM 679 C CA . GLN A 1 84 ? -4.482 0.448 6.473 1.00 85.88 84 GLN A CA 1
ATOM 680 C C . GLN A 1 84 ? -5.693 -0.330 6.995 1.00 85.88 84 GLN A C 1
ATOM 682 O O . GLN A 1 84 ? -6.213 -0.036 8.073 1.00 85.88 84 GLN A O 1
ATOM 687 N N . ALA A 1 85 ? -6.133 -1.353 6.258 1.00 86.62 85 ALA A N 1
ATOM 688 C CA . ALA A 1 85 ? -7.221 -2.219 6.692 1.00 86.62 85 ALA A CA 1
ATOM 689 C C . ALA A 1 85 ? -6.867 -2.969 7.988 1.00 86.62 85 ALA A C 1
ATOM 691 O O . ALA A 1 85 ? -7.707 -3.074 8.884 1.00 86.62 85 ALA A O 1
ATOM 692 N N . ALA A 1 86 ? -5.626 -3.446 8.121 1.00 87.50 86 ALA A N 1
ATOM 693 C CA . ALA A 1 86 ? -5.146 -4.106 9.332 1.00 87.50 86 ALA A CA 1
ATOM 694 C C . ALA A 1 86 ? -5.080 -3.147 10.535 1.00 87.50 86 ALA A C 1
ATOM 696 O O . ALA A 1 86 ? -5.538 -3.497 11.625 1.00 87.50 86 ALA A O 1
ATOM 697 N N . GLU A 1 87 ? -4.574 -1.927 10.347 1.00 89.75 87 GLU A N 1
ATOM 698 C CA . GLU A 1 87 ? -4.557 -0.890 11.388 1.00 89.75 87 GLU A CA 1
ATOM 699 C C . GLU A 1 87 ? -5.974 -0.540 11.852 1.00 89.75 87 GLU A C 1
ATOM 701 O O . GLU A 1 87 ? -6.261 -0.520 13.053 1.00 89.75 87 GLU A O 1
ATOM 706 N N . MET A 1 88 ? -6.896 -0.344 10.907 1.00 91.00 88 MET A N 1
ATOM 707 C CA . MET A 1 88 ? -8.295 -0.058 11.216 1.00 91.00 88 MET A CA 1
ATOM 708 C C . MET A 1 88 ? -8.969 -1.222 11.956 1.00 91.00 88 MET A C 1
ATOM 710 O O . MET A 1 88 ? -9.735 -1.004 12.898 1.00 91.00 88 MET A O 1
ATOM 714 N N . ALA A 1 89 ? -8.669 -2.469 11.583 1.00 91.31 89 ALA A N 1
ATOM 715 C CA . ALA A 1 89 ? -9.173 -3.652 12.278 1.00 91.31 89 ALA A CA 1
ATOM 716 C C . ALA A 1 89 ? -8.705 -3.704 13.746 1.00 91.31 89 ALA A C 1
ATOM 718 O O . ALA A 1 89 ? -9.493 -4.023 14.638 1.00 91.31 89 ALA A O 1
ATOM 719 N N . LEU A 1 90 ? -7.453 -3.329 14.024 1.00 90.75 90 LEU A N 1
ATOM 720 C CA . LEU A 1 90 ? -6.930 -3.256 15.392 1.00 90.75 90 LEU A CA 1
ATOM 721 C C . LEU A 1 90 ? -7.629 -2.167 16.214 1.00 90.75 90 LEU A C 1
ATOM 723 O O . LEU A 1 90 ? -8.050 -2.422 17.345 1.00 90.75 90 LEU A O 1
ATOM 727 N N . ILE A 1 91 ? -7.797 -0.972 15.639 1.00 91.38 91 ILE A N 1
ATOM 728 C CA . ILE A 1 91 ? -8.480 0.152 16.297 1.00 91.38 91 ILE A CA 1
ATOM 729 C C . ILE A 1 91 ? -9.932 -0.215 16.613 1.00 91.38 91 ILE A C 1
ATOM 731 O O . ILE A 1 91 ? -10.392 -0.028 17.741 1.00 91.38 91 ILE A O 1
ATOM 735 N N . THR A 1 92 ? -10.652 -0.762 15.634 1.00 90.69 92 THR A N 1
ATOM 736 C CA . THR A 1 92 ? -12.063 -1.143 15.795 1.00 90.69 92 THR A CA 1
ATOM 737 C C . THR A 1 92 ? -12.242 -2.273 16.804 1.00 90.69 92 THR A C 1
ATOM 739 O O . THR A 1 92 ? -13.164 -2.207 17.617 1.00 90.69 92 THR A O 1
ATOM 742 N N . SER A 1 93 ? -11.340 -3.259 16.832 1.00 91.19 93 SER A N 1
ATOM 743 C CA . SER A 1 93 ? -11.341 -4.304 17.862 1.00 91.19 93 SER A CA 1
ATOM 744 C C . SER A 1 93 ? -11.149 -3.716 19.262 1.00 91.19 93 SER A C 1
ATOM 746 O O . SER A 1 93 ? -11.934 -4.009 20.162 1.00 91.19 93 SER A O 1
ATOM 748 N N . GLY A 1 94 ? -10.149 -2.849 19.448 1.00 93.00 94 GLY A N 1
ATOM 749 C CA . GLY A 1 94 ? -9.901 -2.207 20.742 1.00 93.00 94 GLY A CA 1
ATOM 750 C C . GLY A 1 94 ? -11.063 -1.317 21.194 1.00 93.00 94 GLY A C 1
ATOM 751 O O . GLY A 1 94 ? -11.444 -1.327 22.366 1.00 93.00 94 GLY A O 1
ATOM 752 N N . ALA A 1 95 ? -11.679 -0.588 20.260 1.00 92.75 95 ALA A N 1
ATOM 753 C CA . ALA A 1 95 ? -12.873 0.204 20.532 1.00 92.75 95 ALA A CA 1
ATOM 754 C C . ALA A 1 95 ? -14.057 -0.678 20.959 1.00 92.75 95 ALA A C 1
ATOM 756 O O . ALA A 1 95 ? -14.742 -0.347 21.927 1.00 92.75 95 ALA A O 1
ATOM 757 N N . ALA A 1 96 ? -14.273 -1.816 20.292 1.00 94.06 96 ALA A N 1
ATOM 758 C CA . ALA A 1 96 ? -15.340 -2.755 20.635 1.00 94.06 96 ALA A CA 1
ATOM 759 C C . ALA A 1 96 ? -15.174 -3.331 22.050 1.00 94.06 96 ALA A C 1
ATOM 761 O O . ALA A 1 96 ? -16.146 -3.393 22.806 1.00 94.06 96 ALA A O 1
ATOM 762 N N . ASP A 1 97 ? -13.953 -3.698 22.443 1.00 95.12 97 ASP A N 1
ATOM 763 C CA . ASP A 1 97 ? -13.681 -4.186 23.798 1.00 95.12 97 ASP A CA 1
ATOM 764 C C . ASP A 1 97 ? -13.929 -3.104 24.854 1.00 95.12 97 ASP A C 1
ATOM 766 O O . ASP A 1 97 ? -14.540 -3.372 25.894 1.00 95.12 97 ASP A O 1
ATOM 770 N N . ARG A 1 98 ? -13.544 -1.857 24.562 1.00 94.88 98 ARG A N 1
ATOM 771 C CA . ARG A 1 98 ? -13.799 -0.732 25.464 1.00 94.88 98 ARG A CA 1
ATOM 772 C C . ARG A 1 98 ? -15.290 -0.431 25.617 1.00 94.88 98 ARG A C 1
ATOM 774 O O . ARG A 1 98 ? -15.730 -0.141 26.728 1.00 94.88 98 ARG A O 1
ATOM 781 N N . VAL A 1 99 ? -16.064 -0.510 24.534 1.00 95.31 99 VAL A N 1
ATOM 782 C CA . VAL A 1 99 ? -17.527 -0.342 24.577 1.00 95.31 99 VAL A CA 1
ATOM 783 C C . VAL A 1 99 ? -18.156 -1.402 25.477 1.00 95.31 99 VAL A C 1
ATOM 785 O O . VAL A 1 99 ? -18.891 -1.039 26.392 1.00 95.31 99 VAL A O 1
ATOM 788 N N . ARG A 1 100 ? -17.792 -2.681 25.313 1.00 95.50 100 ARG A N 1
ATOM 789 C CA . ARG A 1 100 ? -18.293 -3.767 26.176 1.00 95.50 100 ARG A CA 1
ATOM 790 C C . ARG A 1 100 ? -17.978 -3.536 27.652 1.00 95.50 100 ARG A C 1
ATOM 792 O O . ARG A 1 100 ? -18.807 -3.810 28.518 1.00 95.50 100 ARG A O 1
ATOM 799 N N . GLU A 1 101 ? -16.777 -3.048 27.958 1.00 96.62 101 GLU A N 1
ATOM 800 C CA . GLU A 1 101 ? -16.388 -2.738 29.335 1.00 96.62 101 GLU A CA 1
ATOM 801 C C . GLU A 1 101 ? -17.259 -1.622 29.929 1.00 96.62 101 GLU A C 1
ATOM 803 O O . GLU A 1 101 ? -17.741 -1.746 31.057 1.00 96.62 101 GLU A O 1
ATOM 808 N N . LEU A 1 102 ? -17.490 -0.552 29.164 1.00 96.12 102 LEU A N 1
ATOM 809 C CA . LEU A 1 102 ? -18.325 0.572 29.585 1.00 96.12 102 LEU A CA 1
ATOM 810 C C . LEU A 1 102 ? -19.791 0.161 29.757 1.00 96.12 102 LEU A C 1
ATOM 812 O O . LEU A 1 102 ? -20.403 0.531 30.757 1.00 96.12 102 LEU A O 1
ATOM 816 N N . GLU A 1 103 ? -20.336 -0.644 28.844 1.00 96.56 103 GLU A N 1
ATOM 817 C CA . GLU A 1 103 ? -21.684 -1.216 28.960 1.00 96.56 103 GLU A CA 1
ATOM 818 C C . GLU A 1 103 ? -21.821 -2.044 30.245 1.00 96.56 103 GLU A C 1
ATOM 820 O O . GLU A 1 103 ? -22.756 -1.845 31.020 1.00 96.56 103 GLU A O 1
ATOM 825 N N . ALA A 1 104 ? -20.842 -2.904 30.545 1.00 96.00 104 ALA A N 1
ATOM 826 C CA . ALA A 1 104 ? -20.840 -3.701 31.770 1.00 96.00 104 ALA A CA 1
ATOM 827 C C . ALA A 1 104 ? -20.719 -2.850 33.049 1.00 96.00 104 ALA A C 1
ATOM 829 O O . ALA A 1 104 ? -21.268 -3.214 34.093 1.00 96.00 104 ALA A O 1
ATOM 830 N N . GLN A 1 105 ? -19.986 -1.734 33.004 1.00 96.06 105 GLN A N 1
ATOM 831 C CA . GLN A 1 105 ? -19.903 -0.784 34.119 1.00 96.06 105 GLN A CA 1
ATOM 832 C C . GLN A 1 105 ? -21.230 -0.042 34.325 1.00 96.06 105 GLN A C 1
ATOM 834 O O . GLN A 1 105 ? -21.683 0.081 35.466 1.00 96.06 105 GLN A O 1
ATOM 839 N N . LEU A 1 106 ? -21.875 0.395 33.241 1.00 95.56 106 LEU A N 1
ATOM 840 C CA . LEU A 1 106 ? -23.181 1.054 33.274 1.00 95.56 106 LEU A CA 1
ATOM 841 C C . LEU A 1 106 ? -24.250 0.137 33.888 1.00 95.56 106 LEU A C 1
ATOM 843 O O . LEU A 1 106 ? -24.990 0.559 34.775 1.00 95.56 106 LEU A O 1
ATOM 847 N N . ASP A 1 107 ? -24.265 -1.134 33.485 1.00 95.81 107 ASP A N 1
ATOM 848 C CA . ASP A 1 107 ? -25.180 -2.160 34.000 1.00 95.81 107 ASP A CA 1
ATOM 849 C C . ASP A 1 107 ? -25.012 -2.429 35.501 1.00 95.81 107 ASP A C 1
ATOM 851 O O . ASP A 1 107 ? -25.971 -2.742 36.209 1.00 95.81 107 ASP A O 1
ATOM 855 N N . LYS A 1 108 ? -23.781 -2.329 36.014 1.00 94.75 108 LYS A N 1
ATOM 856 C CA . LYS A 1 108 ? -23.517 -2.446 37.455 1.00 94.75 108 LYS A CA 1
ATOM 857 C C . LYS A 1 108 ? -24.035 -1.229 38.212 1.00 94.75 108 LYS A C 1
ATOM 859 O O . LYS A 1 108 ? -24.617 -1.389 39.282 1.00 94.75 108 LYS A O 1
ATOM 864 N N . LEU A 1 109 ? -23.825 -0.031 37.669 1.00 93.75 109 LEU A N 1
ATOM 865 C CA . LEU A 1 109 ? -24.271 1.215 38.291 1.00 93.75 109 LEU A CA 1
ATOM 866 C C . LEU A 1 109 ? -25.797 1.319 38.321 1.00 93.75 109 LEU A C 1
ATOM 868 O O . LEU A 1 109 ? -26.346 1.670 39.364 1.00 93.75 109 LEU A O 1
ATOM 872 N N . SER A 1 110 ? -26.478 0.954 37.231 1.00 91.31 110 SER A N 1
ATOM 873 C CA . SER A 1 110 ? -27.945 0.981 37.150 1.00 91.31 110 SER A CA 1
ATOM 874 C C . SER A 1 110 ? -28.592 0.051 38.181 1.0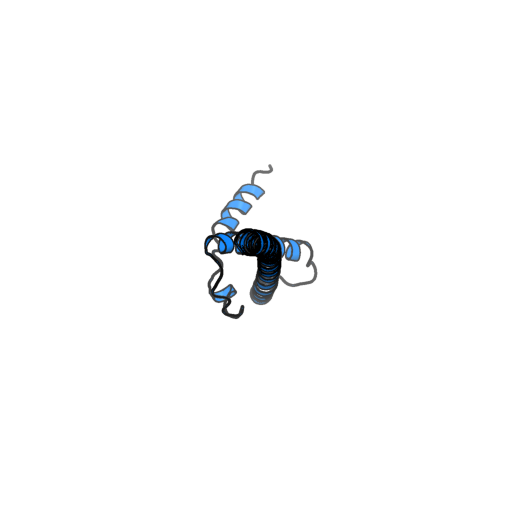0 91.31 110 SER A C 1
ATOM 876 O O . SER A 1 110 ? -29.524 0.447 38.880 1.00 91.31 110 SER A O 1
ATOM 878 N N . LYS A 1 111 ? -28.034 -1.154 38.362 1.00 89.38 111 LYS A N 1
ATOM 879 C CA . LYS A 1 111 ? -28.464 -2.109 39.397 1.00 89.38 111 LYS A CA 1
ATOM 880 C C . LYS A 1 111 ? -28.158 -1.648 40.821 1.00 89.38 111 LYS A C 1
ATOM 882 O O . LYS A 1 111 ? -28.846 -2.073 41.735 1.00 89.38 111 LYS A O 1
ATOM 887 N N . ALA A 1 112 ? -27.139 -0.814 41.023 1.00 79.06 112 ALA A N 1
ATOM 888 C CA . ALA A 1 112 ? -26.797 -0.269 42.338 1.00 79.06 112 ALA A CA 1
ATOM 889 C C . ALA A 1 112 ? -27.656 0.945 42.738 1.00 79.06 112 ALA A C 1
ATOM 891 O O . ALA A 1 112 ? -27.674 1.316 43.909 1.00 79.06 112 ALA A O 1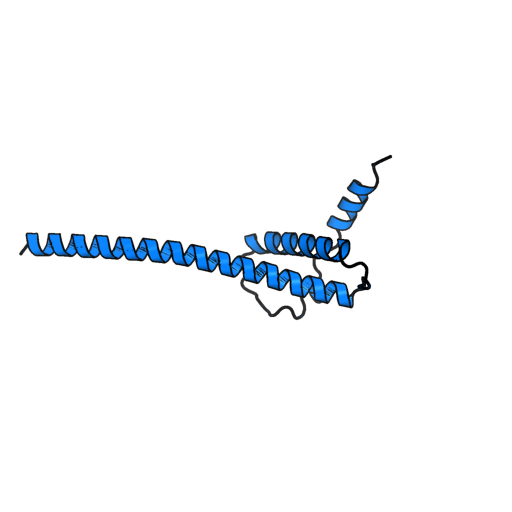
ATOM 892 N N . THR A 1 113 ? -28.336 1.579 41.776 1.00 73.38 113 THR A N 1
ATOM 893 C CA . THR A 1 113 ? -29.250 2.715 42.005 1.00 73.38 113 THR A CA 1
ATOM 894 C C . THR A 1 113 ? -30.734 2.329 41.998 1.00 73.38 113 THR A C 1
ATOM 896 O O . THR A 1 113 ? -31.571 3.196 42.242 1.00 73.38 113 THR A O 1
ATOM 899 N N . SER A 1 114 ? -31.050 1.054 41.738 1.00 56.88 114 SER A N 1
ATOM 900 C CA . SER A 1 114 ? -32.401 0.466 41.787 1.00 56.88 114 SER A CA 1
ATOM 901 C C . SER A 1 114 ? -32.634 -0.250 43.114 1.00 56.88 114 SER A C 1
ATOM 903 O O . SER A 1 114 ? -33.774 -0.188 43.620 1.00 56.88 114 SER A O 1
#

Secondary structure (DSSP, 8-state):
---HHHHHHHHHHTT----HHHHBTB-------HHHHHHHHHHHHHHHHHHHHH-TTS---HHHHHHHHHHHHHHHHHHHHHHHHHHHHHHHHHHHHHHHHHHHHHHHHHHH--